Protein AF-A0A654ZP70-F1 (afdb_monomer_lite)

Structure (mmCIF, N/CA/C/O backbone):
data_AF-A0A654ZP70-F1
#
_entry.id   AF-A0A654ZP70-F1
#
loop_
_atom_site.group_PDB
_atom_site.id
_atom_site.type_symbol
_atom_site.label_atom_id
_atom_site.label_alt_id
_atom_site.label_comp_id
_atom_site.label_asym_id
_atom_site.label_entity_id
_atom_site.label_seq_id
_atom_site.pdbx_PDB_ins_code
_atom_site.Cartn_x
_atom_site.Cartn_y
_atom_site.Cartn_z
_atom_site.occupancy
_atom_site.B_iso_or_equiv
_atom_site.auth_seq_id
_atom_site.auth_comp_id
_atom_site.auth_asym_id
_atom_site.auth_atom_id
_atom_site.pdbx_PDB_model_num
ATOM 1 N N . MET A 1 1 ? -5.137 0.158 1.655 1.00 78.00 1 MET A N 1
ATOM 2 C CA . MET A 1 1 ? -3.734 0.410 1.249 1.00 78.00 1 MET A CA 1
ATOM 3 C C . MET A 1 1 ? -3.076 -0.799 0.593 1.00 78.00 1 MET A C 1
ATOM 5 O O . MET A 1 1 ? -2.472 -0.623 -0.456 1.00 78.00 1 MET A O 1
ATOM 9 N N . ARG A 1 2 ? -3.239 -2.014 1.138 1.00 84.7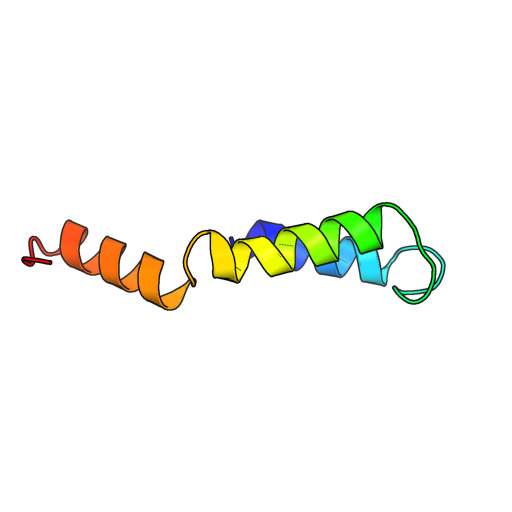5 2 ARG A N 1
ATOM 10 C CA . ARG A 1 2 ? -2.597 -3.243 0.637 1.00 84.75 2 ARG A CA 1
ATOM 11 C C . ARG A 1 2 ? -2.735 -3.492 -0.873 1.00 84.75 2 ARG A C 1
AT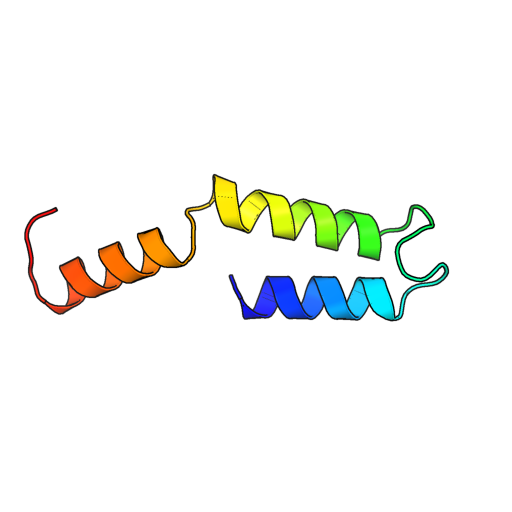OM 13 O O . ARG A 1 2 ? -1.727 -3.707 -1.529 1.00 84.75 2 ARG A O 1
ATOM 20 N N . TYR A 1 3 ? -3.946 -3.384 -1.433 1.00 90.62 3 TYR A N 1
ATOM 21 C CA . TYR A 1 3 ? -4.164 -3.556 -2.881 1.00 90.62 3 TYR A CA 1
ATOM 22 C C . TYR A 1 3 ? -3.354 -2.562 -3.723 1.00 90.62 3 TYR A C 1
ATOM 24 O O . TYR A 1 3 ? -2.634 -2.957 -4.631 1.00 90.62 3 TYR A O 1
ATOM 32 N N . ARG A 1 4 ? -3.437 -1.270 -3.387 1.00 91.56 4 ARG A N 1
ATOM 33 C CA . ARG A 1 4 ? -2.739 -0.208 -4.122 1.00 91.56 4 ARG A CA 1
ATOM 34 C C . ARG A 1 4 ? -1.223 -0.380 -4.050 1.00 91.56 4 ARG A C 1
ATOM 36 O O . ARG A 1 4 ? -0.546 -0.148 -5.041 1.00 91.56 4 ARG A O 1
ATOM 43 N N . GLN A 1 5 ? -0.715 -0.814 -2.898 1.00 92.81 5 GLN A N 1
ATOM 44 C CA . GLN A 1 5 ? 0.702 -1.098 -2.725 1.00 92.81 5 GLN A CA 1
ATOM 45 C C . GLN A 1 5 ? 1.161 -2.291 -3.570 1.00 92.81 5 GLN A C 1
ATOM 47 O O . GLN A 1 5 ? 2.132 -2.160 -4.305 1.00 92.81 5 GLN A O 1
ATOM 52 N N . ALA A 1 6 ? 0.450 -3.419 -3.495 1.00 95.88 6 ALA A N 1
ATOM 53 C CA . ALA A 1 6 ? 0.790 -4.621 -4.255 1.00 95.88 6 ALA A CA 1
ATOM 54 C C . ALA A 1 6 ? 0.717 -4.381 -5.771 1.00 95.88 6 ALA A C 1
ATOM 56 O O . ALA A 1 6 ? 1.565 -4.853 -6.519 1.00 95.88 6 ALA A O 1
ATOM 57 N N . LEU A 1 7 ? -0.268 -3.601 -6.227 1.00 96.69 7 LEU A N 1
ATOM 58 C CA . LEU A 1 7 ? -0.369 -3.222 -7.633 1.00 96.69 7 LEU A CA 1
ATOM 59 C C . LEU A 1 7 ? 0.803 -2.334 -8.070 1.00 96.69 7 LEU A C 1
ATOM 61 O O . LEU A 1 7 ? 1.370 -2.566 -9.130 1.00 96.69 7 LEU A O 1
ATOM 65 N N . ALA A 1 8 ? 1.174 -1.329 -7.272 1.00 96.81 8 ALA A N 1
ATOM 66 C CA . ALA A 1 8 ? 2.293 -0.448 -7.605 1.00 96.81 8 ALA A CA 1
ATOM 67 C C . ALA A 1 8 ? 3.640 -1.196 -7.616 1.00 96.81 8 ALA A C 1
ATOM 69 O O . ALA A 1 8 ? 4.494 -0.904 -8.445 1.00 96.81 8 ALA A O 1
ATOM 70 N N . GLU A 1 9 ? 3.808 -2.181 -6.733 1.00 96.62 9 GLU A N 1
ATOM 71 C CA . GLU A 1 9 ? 4.967 -3.081 -6.706 1.00 96.62 9 GLU A CA 1
ATOM 72 C C . GLU A 1 9 ? 5.034 -3.945 -7.965 1.00 96.62 9 GLU A C 1
ATOM 74 O O . GLU A 1 9 ? 6.042 -3.916 -8.664 1.00 96.62 9 GLU A O 1
ATOM 79 N N . TYR A 1 10 ? 3.928 -4.594 -8.335 1.00 97.56 10 TYR A N 1
ATOM 80 C CA . TYR A 1 10 ? 3.861 -5.384 -9.563 1.00 97.56 10 TYR A CA 1
ATOM 81 C C . TYR A 1 10 ? 4.145 -4.545 -10.818 1.00 97.56 10 TYR A C 1
ATOM 83 O O . TYR A 1 10 ? 4.884 -4.970 -11.702 1.00 97.56 10 TYR A O 1
ATOM 91 N N . LEU A 1 11 ? 3.602 -3.324 -10.893 1.00 97.31 11 LEU A N 1
ATOM 92 C CA . LEU A 1 11 ? 3.865 -2.410 -12.008 1.00 97.31 11 LEU A CA 1
ATOM 93 C C . LEU A 1 11 ? 5.341 -2.005 -12.101 1.00 97.31 11 LEU A C 1
ATOM 95 O O . LEU A 1 11 ? 5.857 -1.859 -13.206 1.00 97.31 11 LEU A O 1
ATOM 99 N N . MET A 1 12 ? 6.022 -1.827 -10.968 1.00 97.62 12 MET A N 1
ATOM 100 C CA . MET A 1 12 ? 7.460 -1.569 -10.940 1.00 97.62 12 MET A CA 1
ATOM 101 C C . MET A 1 12 ? 8.259 -2.798 -11.393 1.00 97.62 12 MET A C 1
ATOM 103 O O 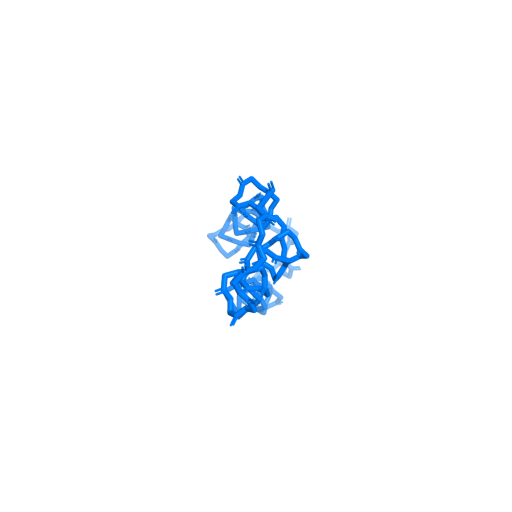. MET A 1 12 ? 9.169 -2.649 -12.208 1.00 97.62 12 MET A O 1
ATOM 107 N N . GLU A 1 13 ? 7.912 -3.994 -10.909 1.00 97.06 13 GLU A N 1
ATOM 108 C CA . GLU A 1 13 ? 8.594 -5.250 -11.256 1.00 97.06 13 GLU A CA 1
ATOM 109 C C . GLU A 1 13 ? 8.585 -5.529 -12.762 1.00 97.06 13 GLU A C 1
ATOM 111 O O . GLU A 1 13 ? 9.593 -5.966 -13.314 1.00 97.06 13 GLU A O 1
ATOM 116 N N . VAL A 1 14 ? 7.465 -5.247 -13.435 1.00 97.12 14 VAL A N 1
ATOM 117 C CA . VAL A 1 14 ? 7.317 -5.457 -14.885 1.00 97.12 14 VAL A CA 1
ATOM 118 C C . VAL A 1 14 ? 7.766 -4.258 -15.727 1.00 97.12 14 VAL A C 1
ATOM 120 O O . VAL A 1 14 ? 7.720 -4.331 -16.954 1.00 97.12 14 VAL A O 1
ATOM 123 N N . SER A 1 15 ? 8.170 -3.147 -15.099 1.00 96.38 15 SER A N 1
ATOM 124 C CA . SER A 1 15 ? 8.655 -1.964 -15.817 1.00 96.38 15 SER A CA 1
ATOM 125 C C . SER A 1 15 ? 10.082 -2.153 -16.332 1.00 96.38 15 SER A C 1
ATOM 127 O O . SER A 1 15 ? 10.877 -2.902 -15.757 1.00 96.38 15 SER A O 1
ATOM 129 N N . ASP A 1 16 ? 10.430 -1.432 -17.399 1.00 93.88 16 ASP A N 1
ATOM 130 C CA . ASP A 1 16 ? 11.789 -1.433 -17.936 1.00 93.88 16 ASP A CA 1
ATOM 131 C C . ASP A 1 16 ? 12.809 -1.072 -16.848 1.00 93.88 16 ASP A C 1
ATOM 133 O O . ASP A 1 16 ? 12.681 -0.071 -16.137 1.00 93.88 16 ASP A O 1
ATOM 137 N N . GLY A 1 17 ? 13.836 -1.913 -16.717 1.00 94.00 17 GLY A N 1
ATOM 138 C CA . GLY A 1 17 ? 14.854 -1.780 -15.677 1.00 94.00 17 GLY A CA 1
ATOM 139 C C . GLY A 1 17 ? 14.488 -2.413 -14.331 1.00 94.00 17 GLY A C 1
ATOM 140 O O . GLY A 1 17 ? 15.290 -2.306 -13.407 1.00 94.00 17 GLY A O 1
ATOM 141 N N . GLY A 1 18 ? 13.325 -3.067 -14.195 1.00 92.12 18 GLY A N 1
ATOM 142 C CA . GLY A 1 18 ? 12.970 -3.889 -13.027 1.00 92.12 18 GLY A CA 1
ATOM 143 C C . GLY A 1 18 ? 13.000 -3.134 -11.695 1.00 92.12 18 GLY A C 1
ATOM 144 O O . GLY A 1 18 ? 13.339 -3.704 -10.662 1.00 92.12 18 GLY A O 1
ATOM 145 N N . GLY A 1 19 ? 12.733 -1.827 -11.731 1.00 94.12 19 GLY A N 1
ATOM 146 C CA . GLY A 1 19 ? 12.798 -0.943 -10.568 1.00 94.12 19 GLY A CA 1
ATOM 147 C C . GLY A 1 19 ? 14.134 -0.221 -10.339 1.00 94.12 19 GLY A C 1
ATOM 148 O O . GLY A 1 19 ? 14.206 0.632 -9.458 1.00 94.12 19 GLY A O 1
ATOM 149 N N . LEU A 1 20 ? 15.179 -0.511 -11.123 1.00 94.75 20 LEU A N 1
ATOM 150 C CA . LEU A 1 20 ? 16.491 0.152 -11.016 1.00 94.75 20 LEU A CA 1
ATOM 151 C C . LEU A 1 20 ? 16.597 1.448 -11.829 1.00 94.75 20 LEU A C 1
ATOM 153 O O . LEU A 1 20 ? 17.480 2.264 -11.574 1.00 94.75 20 LEU A O 1
ATOM 157 N N . VAL A 1 21 ? 15.730 1.623 -12.826 1.00 94.81 21 VAL A N 1
ATOM 158 C CA . VAL A 1 21 ? 15.729 2.788 -13.718 1.00 94.81 21 VAL A CA 1
ATOM 159 C C . VAL A 1 21 ? 14.634 3.751 -13.287 1.00 94.81 21 VAL A C 1
ATOM 161 O O . VAL A 1 21 ? 13.506 3.339 -13.022 1.00 94.81 21 VAL A O 1
ATOM 164 N N . GLU A 1 22 ? 14.953 5.045 -13.244 1.00 95.31 22 GLU A N 1
ATOM 165 C CA . GLU A 1 22 ? 13.958 6.076 -12.965 1.00 95.31 22 GLU A CA 1
ATOM 166 C C . GLU A 1 22 ? 12.868 6.064 -14.039 1.00 95.31 22 GLU A C 1
ATOM 168 O O . GLU A 1 22 ? 13.115 6.294 -15.223 1.00 95.31 22 GLU A O 1
ATOM 173 N N . ASN A 1 23 ? 11.640 5.797 -13.609 1.00 95.81 23 ASN A N 1
ATOM 174 C CA . ASN A 1 23 ? 10.462 5.851 -14.452 1.00 95.81 23 ASN A CA 1
ATOM 175 C C . ASN A 1 23 ? 9.214 6.105 -13.591 1.00 95.81 23 ASN A C 1
ATOM 177 O O . ASN A 1 23 ? 9.264 6.166 -12.356 1.00 95.81 23 ASN A O 1
ATOM 181 N N . ARG A 1 24 ? 8.061 6.248 -14.249 1.00 97.12 24 ARG A N 1
ATOM 182 C CA . ARG A 1 24 ? 6.801 6.543 -13.563 1.00 97.12 24 ARG A CA 1
ATOM 183 C C . ARG A 1 24 ? 6.359 5.432 -12.603 1.00 97.12 24 ARG A C 1
ATOM 185 O O . ARG A 1 24 ? 5.860 5.747 -11.527 1.00 97.12 24 ARG A O 1
ATOM 192 N N . ALA A 1 25 ? 6.559 4.166 -12.966 1.00 97.19 25 ALA A N 1
ATOM 193 C CA . ALA A 1 25 ? 6.176 3.029 -12.132 1.00 97.19 25 ALA A CA 1
ATOM 194 C C . ALA A 1 25 ? 6.991 2.985 -10.828 1.00 97.19 25 ALA A C 1
ATOM 196 O O . ALA A 1 25 ? 6.415 2.807 -9.756 1.00 97.19 25 ALA A O 1
ATOM 197 N N . VAL A 1 26 ? 8.301 3.255 -10.899 1.00 97.31 26 VAL A N 1
ATOM 198 C CA . VAL A 1 26 ? 9.172 3.396 -9.718 1.00 97.31 26 VAL A CA 1
ATOM 199 C C . VAL A 1 26 ? 8.720 4.558 -8.835 1.00 97.31 26 VAL A C 1
ATOM 201 O O . VAL A 1 26 ? 8.580 4.393 -7.622 1.00 97.31 26 VAL A O 1
ATOM 204 N N . TYR A 1 27 ? 8.430 5.722 -9.426 1.00 96.94 27 TYR A N 1
ATOM 205 C CA . TYR A 1 27 ? 7.918 6.873 -8.678 1.00 96.94 27 TYR A CA 1
ATOM 206 C C . TYR A 1 27 ? 6.605 6.546 -7.947 1.00 96.94 27 TYR A C 1
ATOM 208 O O . TYR A 1 27 ? 6.469 6.820 -6.753 1.00 96.94 27 TYR A O 1
ATOM 216 N N . ASP A 1 28 ? 5.640 5.937 -8.640 1.00 96.38 28 ASP A N 1
ATOM 217 C CA . ASP A 1 28 ? 4.331 5.616 -8.070 1.00 96.38 28 ASP A CA 1
ATOM 218 C C . ASP A 1 28 ? 4.419 4.519 -6.992 1.00 96.38 28 ASP A C 1
ATOM 220 O O . ASP A 1 28 ? 3.707 4.601 -5.982 1.00 96.38 28 ASP A O 1
ATOM 224 N N . PHE A 1 29 ? 5.325 3.543 -7.147 1.00 96.88 29 PHE A N 1
ATOM 225 C CA . PHE A 1 29 ? 5.657 2.568 -6.105 1.00 96.88 29 PHE A CA 1
ATOM 226 C C . PHE A 1 29 ? 6.185 3.256 -4.846 1.00 96.88 29 PHE A C 1
ATOM 228 O O . PHE A 1 29 ? 5.602 3.086 -3.772 1.00 96.88 29 PHE A O 1
ATOM 235 N N . LEU A 1 30 ? 7.239 4.071 -4.965 1.00 95.75 30 LEU A N 1
ATOM 236 C CA . LEU A 1 30 ? 7.861 4.747 -3.823 1.00 95.75 30 LEU A CA 1
ATOM 237 C C . LEU A 1 30 ? 6.885 5.699 -3.122 1.00 95.75 30 LEU A C 1
ATOM 239 O O . LEU A 1 30 ? 6.797 5.711 -1.893 1.00 95.75 30 LEU A O 1
ATOM 243 N N . ASN A 1 31 ? 6.092 6.449 -3.888 1.00 95.44 31 ASN A N 1
ATOM 244 C CA . ASN A 1 31 ? 5.078 7.342 -3.336 1.00 95.44 31 ASN A CA 1
ATOM 245 C C . ASN A 1 31 ? 3.998 6.557 -2.571 1.00 95.44 31 ASN A C 1
ATOM 247 O O . ASN A 1 31 ? 3.669 6.878 -1.427 1.00 95.44 31 ASN A O 1
ATOM 251 N N . THR A 1 32 ? 3.498 5.463 -3.153 1.00 94.19 32 THR A N 1
ATOM 252 C CA . THR A 1 32 ? 2.515 4.606 -2.479 1.00 94.19 32 THR A CA 1
ATOM 253 C C . THR A 1 32 ? 3.098 3.985 -1.206 1.00 94.19 32 THR A C 1
ATOM 255 O O . THR A 1 32 ? 2.417 4.001 -0.177 1.00 94.19 32 THR A O 1
ATOM 258 N N . ARG A 1 33 ? 4.367 3.542 -1.219 1.00 94.56 33 ARG A N 1
ATOM 259 C CA . ARG A 1 33 ? 5.066 3.026 -0.027 1.00 94.56 33 ARG A CA 1
ATOM 260 C C . ARG A 1 33 ? 5.080 4.050 1.100 1.00 94.56 33 ARG A C 1
ATOM 262 O O . ARG A 1 33 ? 4.666 3.719 2.210 1.00 94.56 33 ARG A O 1
ATOM 269 N N . CYS A 1 34 ? 5.484 5.289 0.823 1.00 94.94 34 CYS A N 1
ATOM 270 C CA . CYS A 1 34 ? 5.524 6.358 1.824 1.00 94.94 34 CYS A CA 1
ATOM 271 C C . CYS A 1 34 ? 4.148 6.608 2.463 1.00 94.94 34 CYS A C 1
ATOM 273 O O . CYS A 1 34 ? 4.035 6.773 3.681 1.00 94.94 34 CYS A O 1
ATOM 275 N N . LEU A 1 35 ? 3.079 6.556 1.666 1.00 91.69 35 LEU A N 1
ATOM 276 C CA . LEU A 1 35 ? 1.714 6.756 2.153 1.00 91.69 35 LEU A CA 1
ATOM 277 C C . LEU A 1 35 ? 1.194 5.605 3.024 1.00 91.69 35 LEU A C 1
ATOM 279 O O . LEU A 1 35 ? 0.299 5.835 3.833 1.00 91.69 35 LEU A O 1
ATOM 283 N N . THR A 1 36 ? 1.763 4.398 2.931 1.00 89.31 36 THR A N 1
ATOM 284 C CA . THR A 1 36 ? 1.426 3.306 3.869 1.00 89.31 36 THR A CA 1
ATOM 285 C C . THR A 1 36 ? 1.895 3.566 5.302 1.00 89.31 36 THR A C 1
ATOM 287 O O . THR A 1 36 ? 1.414 2.911 6.222 1.00 89.31 36 THR A O 1
ATOM 290 N N . ILE A 1 37 ? 2.809 4.521 5.503 1.00 90.81 37 ILE A N 1
ATOM 291 C CA . ILE A 1 37 ? 3.275 4.950 6.826 1.00 90.81 37 ILE A CA 1
ATOM 292 C C . ILE A 1 37 ? 2.599 6.272 7.195 1.00 90.81 37 ILE A C 1
ATOM 294 O O . ILE A 1 37 ? 1.924 6.360 8.218 1.00 90.81 37 ILE A O 1
ATOM 298 N N . ALA A 1 38 ? 2.731 7.287 6.334 1.00 90.44 38 ALA A N 1
ATOM 299 C CA . ALA A 1 38 ? 2.221 8.631 6.605 1.00 90.44 38 ALA A CA 1
ATOM 300 C C . ALA A 1 38 ? 0.685 8.690 6.691 1.00 90.44 38 ALA A C 1
ATOM 302 O O . ALA A 1 38 ? 0.139 9.475 7.459 1.00 90.44 38 ALA A O 1
ATOM 303 N N . GLY A 1 39 ? -0.020 7.841 5.937 1.00 81.25 39 GLY A N 1
ATOM 304 C CA . GLY A 1 39 ? -1.481 7.722 5.976 1.00 81.25 39 GLY A CA 1
ATOM 305 C C . GLY A 1 39 ? -2.019 6.866 7.127 1.00 81.25 39 GLY A C 1
ATOM 306 O O . GLY A 1 39 ? -3.221 6.606 7.172 1.00 81.25 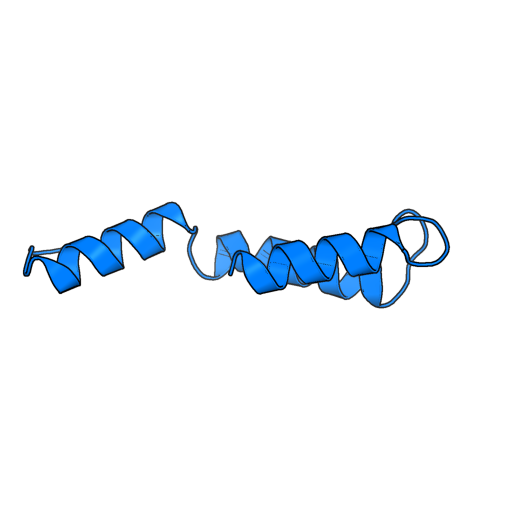39 GLY A O 1
ATOM 307 N N . GLY A 1 40 ? -1.146 6.417 8.033 1.00 86.56 40 GLY A N 1
ATOM 308 C CA . GLY A 1 40 ? -1.448 5.431 9.062 1.00 86.56 40 GLY A CA 1
ATOM 309 C C . GLY A 1 40 ? -1.088 4.023 8.598 1.00 86.56 40 GLY A C 1
ATOM 310 O O . GLY A 1 40 ? -1.487 3.582 7.517 1.00 86.56 40 GLY A O 1
ATOM 311 N N . THR A 1 41 ? -0.338 3.311 9.439 1.00 90.25 41 THR A N 1
ATOM 312 C CA . THR A 1 41 ? 0.006 1.914 9.173 1.00 90.25 41 THR A CA 1
ATOM 313 C C . THR A 1 41 ? -1.249 1.049 9.151 1.00 90.25 41 THR A C 1
ATOM 315 O O . THR A 1 41 ? -2.256 1.359 9.793 1.00 90.25 41 THR A O 1
ATOM 318 N N . GLU A 1 42 ? -1.189 -0.068 8.429 1.00 88.94 42 GLU A N 1
ATOM 319 C CA . GLU A 1 42 ? -2.302 -1.017 8.364 1.00 88.94 42 GLU A CA 1
ATOM 320 C C . GLU A 1 42 ? -2.706 -1.501 9.759 1.00 88.94 42 GLU A C 1
ATOM 322 O O . GLU A 1 42 ? -3.896 -1.560 10.051 1.00 88.94 42 GLU A O 1
ATOM 327 N N . GLN A 1 43 ? -1.741 -1.739 10.654 1.00 90.19 43 GLN A N 1
ATOM 328 C CA . GLN A 1 43 ? -2.038 -2.124 12.032 1.00 90.19 43 GLN A CA 1
ATOM 329 C C . GLN A 1 43 ? -2.853 -1.056 12.767 1.00 90.19 43 GLN A C 1
ATOM 331 O O . GLN A 1 43 ? -3.875 -1.381 13.360 1.00 90.19 43 GLN A O 1
ATOM 336 N N . ILE A 1 44 ? -2.448 0.218 12.697 1.00 92.00 44 ILE A N 1
ATOM 337 C CA . ILE A 1 44 ? -3.181 1.302 13.365 1.00 92.00 44 ILE A CA 1
ATOM 338 C C . ILE A 1 44 ? -4.581 1.449 12.768 1.00 92.00 44 ILE A C 1
ATOM 340 O O . ILE A 1 44 ? -5.552 1.570 13.510 1.00 92.00 44 ILE A O 1
ATOM 344 N N . LEU A 1 45 ? -4.717 1.392 11.441 1.00 90.44 45 LEU A N 1
ATOM 345 C CA . LEU A 1 45 ? -6.023 1.488 10.786 1.00 90.44 45 LEU A CA 1
ATOM 346 C C . LEU A 1 45 ? -6.948 0.319 11.151 1.00 90.44 45 LEU A C 1
ATOM 348 O O . LEU A 1 45 ? -8.142 0.539 11.354 1.00 90.44 45 LEU A O 1
ATOM 352 N N . LEU A 1 46 ? -6.413 -0.899 11.271 1.00 93.62 46 LEU A N 1
ATOM 353 C CA . LEU A 1 46 ? -7.170 -2.069 11.718 1.00 93.62 46 LEU A CA 1
ATOM 354 C C . LEU A 1 46 ? -7.600 -1.943 13.180 1.00 93.62 46 LEU A C 1
ATOM 356 O O . LEU A 1 46 ? -8.750 -2.246 13.485 1.00 93.62 46 LEU A O 1
ATOM 360 N N . THR A 1 47 ? -6.735 -1.439 14.063 1.00 94.81 47 THR A N 1
ATOM 361 C CA . THR A 1 47 ? -7.101 -1.158 15.459 1.00 94.81 47 THR A CA 1
ATOM 362 C C . THR A 1 47 ? -8.238 -0.143 15.532 1.00 94.81 47 THR A C 1
ATOM 364 O O . THR A 1 47 ? -9.248 -0.412 16.171 1.00 94.81 47 THR A O 1
ATOM 367 N N . VAL A 1 48 ? -8.144 0.972 14.800 1.00 94.38 48 VAL A N 1
ATOM 368 C CA . VAL A 1 48 ? -9.211 1.988 14.768 1.00 94.38 48 VAL A CA 1
ATOM 369 C C . VAL A 1 48 ? -10.516 1.431 14.204 1.00 94.38 48 VAL A C 1
ATOM 371 O O . VAL A 1 48 ? -11.599 1.766 14.687 1.00 94.38 48 VAL A O 1
ATOM 374 N N . ALA A 1 49 ? -10.439 0.588 13.173 1.00 94.69 49 ALA A N 1
ATOM 375 C CA . ALA A 1 49 ? -11.615 -0.089 12.645 1.00 94.69 49 ALA A CA 1
ATOM 376 C C . ALA A 1 49 ? -12.235 -1.024 13.696 1.00 94.69 49 ALA A C 1
ATOM 378 O O . ALA A 1 49 ? -13.446 -0.984 13.891 1.00 94.69 49 ALA A O 1
ATOM 379 N N . ALA A 1 50 ? -11.422 -1.812 14.405 1.00 96.31 50 ALA A N 1
ATOM 380 C CA . ALA A 1 50 ? -11.880 -2.715 15.456 1.00 96.31 50 ALA A CA 1
ATOM 381 C C . ALA A 1 50 ? -12.523 -1.961 16.628 1.00 96.31 50 ALA A C 1
ATOM 383 O O . ALA A 1 50 ? -13.624 -2.318 17.040 1.00 96.31 50 ALA A O 1
ATOM 384 N N . GLU A 1 51 ? -11.896 -0.886 17.113 1.00 97.31 51 GLU A N 1
ATOM 385 C CA . GLU A 1 51 ? -12.449 -0.023 18.164 1.00 97.31 51 GLU A CA 1
ATOM 386 C C . GLU A 1 51 ? -13.840 0.490 17.781 1.00 97.31 51 GLU A C 1
ATOM 388 O O . GLU A 1 51 ? -14.789 0.357 18.551 1.00 97.31 51 GLU A O 1
ATOM 393 N N . ARG A 1 52 ? -13.993 1.002 16.553 1.00 95.56 52 ARG A N 1
ATOM 394 C CA . ARG A 1 52 ? -15.279 1.505 16.046 1.00 95.56 52 ARG A CA 1
ATOM 395 C C . ARG A 1 52 ? -16.328 0.411 15.890 1.00 95.56 52 ARG A C 1
ATOM 397 O O . ARG A 1 52 ? -17.486 0.645 16.218 1.00 95.56 52 ARG A O 1
ATOM 404 N N . LEU A 1 53 ? -15.941 -0.761 15.386 1.00 96.88 53 LEU A N 1
ATOM 405 C CA . LEU A 1 53 ? -16.853 -1.893 15.200 1.00 96.88 53 LEU A CA 1
ATOM 406 C C . LEU A 1 53 ? -17.345 -2.466 16.533 1.00 96.88 53 LEU A C 1
ATOM 408 O O . LEU A 1 53 ? -18.479 -2.927 16.614 1.00 96.88 53 LEU A O 1
ATOM 412 N N . LEU A 1 54 ? -16.501 -2.433 17.565 1.00 97.50 54 LEU A N 1
ATOM 413 C CA . LEU A 1 54 ? -16.794 -2.989 18.886 1.00 97.50 54 LEU A CA 1
ATOM 414 C C . LEU A 1 54 ? -17.302 -1.942 19.892 1.00 97.50 54 LEU A C 1
ATOM 416 O O . LEU A 1 54 ? -17.615 -2.295 21.026 1.00 97.50 54 LEU A O 1
ATOM 420 N N . GLY A 1 55 ? -17.389 -0.667 19.500 1.00 96.38 55 GLY A N 1
ATOM 421 C CA . GLY A 1 55 ? -17.817 0.424 20.380 1.00 96.38 55 GLY A CA 1
ATOM 422 C C . GLY A 1 55 ? -16.836 0.722 21.519 1.00 96.38 55 GLY A C 1
ATOM 423 O O . GLY A 1 55 ? -17.249 1.206 22.571 1.00 96.38 55 GLY A O 1
ATOM 424 N N . LEU A 1 56 ? -15.550 0.414 21.334 1.00 95.06 56 LEU A N 1
ATOM 425 C CA . LEU A 1 56 ? -14.523 0.652 22.343 1.00 95.06 56 LEU A CA 1
ATOM 426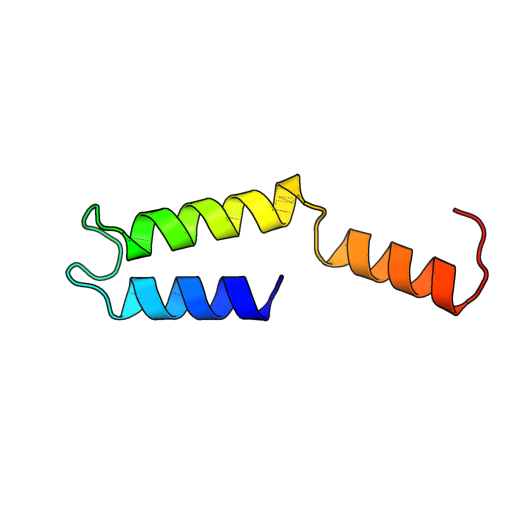 C C . LEU A 1 56 ? -14.114 2.135 22.363 1.00 95.06 56 LEU A C 1
A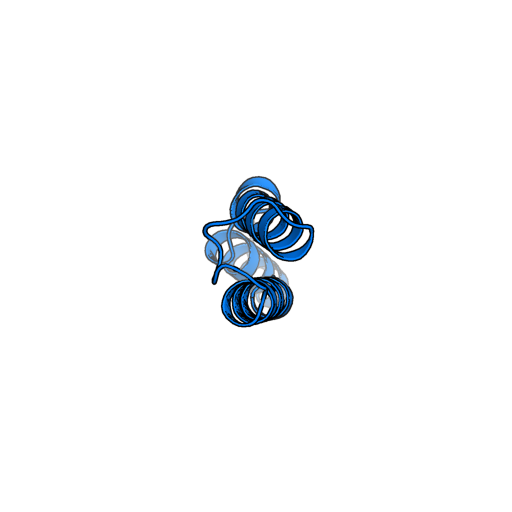TOM 428 O O . LEU A 1 56 ? -14.045 2.770 21.305 1.00 95.06 56 LEU A O 1
ATOM 432 N N . PRO A 1 57 ? -13.829 2.702 23.548 1.00 86.75 57 PRO A N 1
ATOM 433 C CA . PRO A 1 57 ? -13.236 4.027 23.646 1.00 86.75 57 PRO A CA 1
ATOM 434 C C . PRO A 1 57 ? -11.800 4.004 23.100 1.00 86.75 57 PRO A C 1
ATOM 436 O O . PRO A 1 57 ? -11.077 3.028 23.295 1.00 86.75 57 PRO A O 1
ATOM 439 N N . ARG A 1 58 ? -11.422 5.083 22.409 1.00 78.88 58 ARG A N 1
ATOM 440 C CA . ARG A 1 58 ? -10.071 5.313 21.877 1.00 78.88 58 ARG A CA 1
ATOM 441 C C . ARG A 1 58 ? -9.078 5.746 22.947 1.00 78.88 58 ARG A C 1
ATOM 443 O O . ARG A 1 58 ? -9.509 6.471 23.871 1.00 78.88 58 ARG A O 1
#

Foldseek 3Di:
DVVQLVVLQVQLCPDPPRLPDDDPSVVSNVVVVVCCVVVPPPVRVVVVVVCVVVVHDD

Organism: Mycobacterium tuberculosis (NCBI:txid1773)

pLDDT: mean 93.42, std 4.48, range [78.0, 97.62]

InterPro domains:
  IPR036250 Acyl-CoA dehydrogenase-like, C-terminal [SSF47203] (5-58)
  IPR052161 Mycobacterial Acyl-CoA Dehydrogenase [PTHR43292] (1-58)

Secondary structure (DSSP, 8-state):
-HHHHHHHHHHHHTSTTTTSS--HHHHHHHHHHHHHHHT--HHHHHHHHHHHHHT---

Radius of gyration: 15.36 Å; chains: 1; bounding box: 34×14×42 Å

Sequence (58 aa):
MRYRQALAEYLMEVSDGGGLVENRAVYDFLNTRCLTIAGGTEQILLTVAAERLLGLPR